Protein AF-A0A3B8VLE1-F1 (afdb_monomer)

Mean predicted aligned error: 6.11 Å

pLDDT: mean 90.73, std 10.55, range [49.78, 98.38]

Foldseek 3Di:
DPQDQPDDDPDCPDPCVVVVVVVSVVCSVVSVVVCLLVQPPVSPNPDPPPRSVPSVVSCCVVVCVVVVVVVVVVVVVCVVVVDDDDDQDDDDPSPPD

Sequence (97 aa):
MCPVRLTPDHVNLGSYQQSVDGAIAKLDADRIVQRIWEADHTVWNHDPTEIIDRLGWLTLPDTMRPQLRNIQRFASEVAADGIQHVVLLGMGGSSLG

Solvent-accessible surface area (backbone atoms only — not comparable to full-atom values): 6307 Å² total; per-residue (Å²): 131,80,85,85,72,8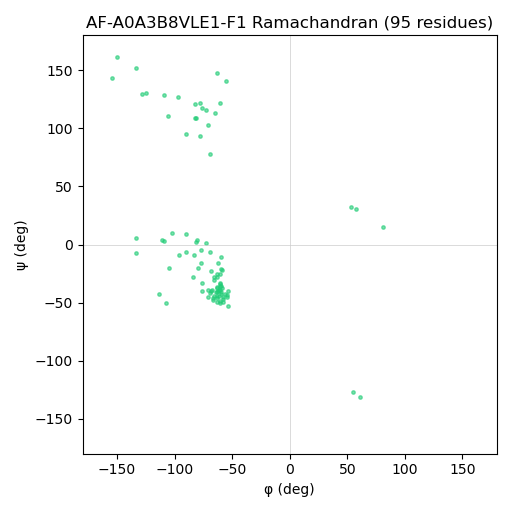7,72,80,72,96,69,88,54,70,93,48,39,68,63,50,54,52,49,52,52,48,40,53,74,69,38,44,71,61,36,55,76,70,58,46,34,66,83,81,34,86,68,50,93,74,40,64,86,63,52,61,73,81,51,37,71,70,67,44,58,77,46,49,63,58,54,52,49,49,54,49,52,48,47,72,74,64,60,87,79,84,85,86,90,59,64,67,79,71,62,73,117

Secondary structure (DSSP, 8-state):
-PPP---------GGGHHHHHHHHHHHHHTTHHHHHHTT-GGGT-S--TTTGGGGGGGTHHHHHGGGHHHHHHHHHHHHHTT---------GGGT--

Radius of gyration: 21.02 Å; Cα contacts (8 Å, |Δi|>4): 35; chains: 1; bounding box: 44×36×56 Å

Structure (mmCIF, N/CA/C/O backbone):
data_AF-A0A3B8VLE1-F1
#
_entry.id   AF-A0A3B8VLE1-F1
#
loop_
_atom_site.group_PDB
_atom_site.id
_atom_site.type_symbol
_atom_site.label_atom_id
_atom_site.label_alt_id
_atom_site.label_comp_id
_atom_site.label_asym_id
_atom_site.label_entity_id
_atom_site.label_seq_id
_atom_site.pdbx_PDB_ins_code
_atom_site.Cartn_x
_atom_site.Cartn_y
_atom_site.Cartn_z
_atom_site.occupancy
_atom_site.B_iso_or_equiv
_atom_site.auth_seq_id
_atom_site.auth_comp_id
_atom_site.auth_asym_id
_atom_site.auth_atom_id
_atom_site.pdbx_PDB_model_num
ATOM 1 N N . MET A 1 1 ? 17.224 -8.460 2.984 1.00 52.78 1 MET A N 1
ATOM 2 C CA . MET A 1 1 ? 16.177 -8.997 2.087 1.00 52.78 1 MET A CA 1
ATOM 3 C C . MET A 1 1 ? 16.825 -9.974 1.118 1.00 52.78 1 MET A C 1
ATOM 5 O O . MET A 1 1 ? 17.960 -9.728 0.724 1.00 52.78 1 MET A O 1
ATOM 9 N N . CYS A 1 2 ? 16.167 -11.090 0.788 1.00 49.78 2 CYS A N 1
ATOM 10 C CA . CYS A 1 2 ? 16.639 -11.966 -0.291 1.00 49.78 2 CYS A CA 1
ATOM 11 C C . CYS A 1 2 ? 16.596 -11.213 -1.631 1.00 49.78 2 CYS A C 1
ATOM 13 O O . CYS A 1 2 ? 15.703 -10.382 -1.808 1.00 49.78 2 CYS A O 1
ATOM 15 N N . PRO A 1 3 ? 17.518 -11.485 -2.571 1.00 60.69 3 PRO A N 1
ATOM 16 C CA . PRO A 1 3 ? 17.428 -10.930 -3.913 1.00 60.69 3 PRO A CA 1
ATOM 17 C C . PRO A 1 3 ? 16.130 -11.408 -4.567 1.00 60.69 3 PRO A C 1
ATOM 19 O O . PRO A 1 3 ? 15.898 -12.612 -4.685 1.00 60.69 3 PRO A O 1
ATOM 22 N N . VAL A 1 4 ? 15.283 -10.465 -4.977 1.00 66.88 4 VAL A N 1
ATOM 23 C CA . VAL A 1 4 ? 14.118 -10.777 -5.804 1.00 66.88 4 VAL A CA 1
ATOM 24 C C . VAL A 1 4 ? 14.628 -11.024 -7.218 1.00 66.88 4 VAL A C 1
ATOM 26 O O . VAL A 1 4 ? 15.226 -10.133 -7.815 1.00 66.88 4 VAL A O 1
ATOM 29 N N . ARG A 1 5 ? 14.431 -12.238 -7.734 1.00 65.31 5 ARG A N 1
ATOM 30 C CA . ARG A 1 5 ? 14.558 -12.531 -9.166 1.00 65.31 5 ARG A CA 1
ATOM 31 C C . ARG A 1 5 ? 13.170 -12.780 -9.720 1.00 65.31 5 ARG A C 1
ATOM 33 O O . ARG A 1 5 ? 12.455 -13.617 -9.167 1.00 65.31 5 ARG A O 1
ATOM 40 N N . LEU A 1 6 ? 12.808 -12.099 -10.799 1.00 67.00 6 LEU A N 1
ATOM 41 C CA . LEU A 1 6 ? 11.597 -12.421 -11.532 1.00 67.00 6 LEU A CA 1
ATOM 42 C C . LEU A 1 6 ? 11.882 -13.657 -12.391 1.00 67.00 6 LEU A C 1
ATOM 44 O O . LEU A 1 6 ? 12.395 -13.576 -13.502 1.00 67.00 6 LEU A O 1
ATOM 48 N N . THR A 1 7 ? 11.583 -14.840 -11.859 1.00 63.19 7 THR A N 1
ATOM 49 C CA . THR A 1 7 ? 11.554 -16.053 -12.676 1.00 63.19 7 THR A CA 1
ATOM 50 C C . THR A 1 7 ? 10.246 -16.064 -13.457 1.00 63.19 7 THR A C 1
ATOM 52 O O . THR A 1 7 ? 9.190 -16.028 -12.822 1.00 63.19 7 THR A O 1
ATOM 55 N N . PRO A 1 8 ? 10.266 -16.113 -14.799 1.00 62.25 8 PRO A N 1
ATOM 56 C CA . PRO A 1 8 ? 9.042 -16.343 -15.540 1.00 62.25 8 PRO A CA 1
ATOM 57 C C . PRO A 1 8 ? 8.549 -17.748 -15.188 1.00 62.25 8 PRO A C 1
ATOM 59 O O . PRO A 1 8 ? 9.200 -18.743 -15.511 1.00 62.25 8 PRO A O 1
ATOM 62 N N . ASP A 1 9 ? 7.408 -17.841 -14.507 1.00 65.19 9 ASP A N 1
ATOM 63 C CA . ASP A 1 9 ? 6.631 -19.074 -14.553 1.00 65.19 9 ASP A CA 1
ATOM 64 C C . ASP A 1 9 ? 6.351 -19.381 -16.031 1.00 65.19 9 ASP A C 1
ATOM 66 O O . ASP A 1 9 ? 6.122 -18.467 -16.828 1.00 65.19 9 ASP A O 1
ATOM 70 N N . HIS A 1 10 ? 6.407 -20.657 -16.423 1.00 67.25 10 HIS A N 1
ATOM 71 C CA . HIS A 1 10 ? 6.193 -21.073 -17.812 1.00 67.25 10 HIS A CA 1
ATOM 72 C C . HIS A 1 10 ? 4.725 -20.874 -18.224 1.00 67.25 10 HIS A C 1
ATOM 74 O O . HIS A 1 10 ? 3.931 -21.813 -18.277 1.00 67.25 10 HIS A O 1
ATOM 80 N N . VAL A 1 11 ? 4.363 -19.631 -18.523 1.00 83.00 11 VAL A N 1
ATOM 81 C CA . VAL A 1 11 ? 3.082 -19.230 -19.096 1.00 83.00 11 VAL A CA 1
ATOM 82 C C . VAL A 1 11 ? 3.272 -19.101 -20.602 1.00 83.00 11 VAL A C 1
ATOM 84 O O . VAL A 1 11 ? 4.177 -18.408 -21.052 1.00 83.00 11 VAL A O 1
ATOM 87 N N . ASN A 1 12 ? 2.431 -19.768 -21.394 1.00 89.62 12 ASN A N 1
ATOM 88 C CA . ASN A 1 12 ? 2.455 -19.629 -22.849 1.00 89.62 12 ASN A CA 1
ATOM 89 C C . ASN A 1 12 ? 1.663 -18.382 -23.260 1.00 89.62 12 ASN A C 1
ATOM 91 O O . ASN A 1 12 ? 0.435 -18.370 -23.178 1.00 89.62 12 ASN A O 1
ATOM 95 N N . LEU A 1 13 ? 2.373 -17.348 -23.712 1.00 91.88 13 LEU A N 1
ATOM 96 C CA . LEU A 1 13 ? 1.787 -16.070 -24.127 1.00 91.88 13 LEU A CA 1
ATOM 97 C C . LEU A 1 13 ? 1.684 -15.920 -25.655 1.00 91.88 13 LEU A C 1
ATOM 99 O O . LEU A 1 13 ? 1.387 -14.835 -26.162 1.00 91.88 13 LEU A O 1
ATOM 103 N N . GLY A 1 14 ? 1.933 -16.998 -26.406 1.00 94.19 14 GLY A N 1
ATOM 104 C CA . GLY A 1 14 ? 1.896 -17.003 -27.866 1.00 94.19 14 GLY A CA 1
ATOM 105 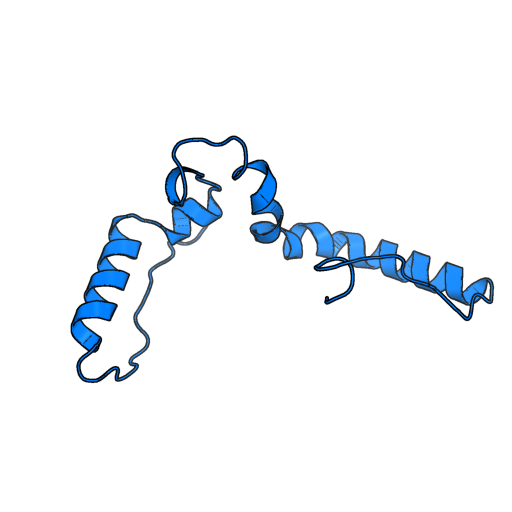C C . GLY A 1 14 ? 2.809 -15.932 -28.468 1.00 94.19 14 GLY A C 1
ATOM 106 O O . GLY A 1 14 ? 3.988 -15.833 -28.132 1.00 94.19 14 GLY A O 1
ATOM 107 N N . SER A 1 15 ? 2.254 -15.092 -29.342 1.00 96.44 15 SER A N 1
ATOM 108 C CA . SER A 1 15 ? 2.994 -14.017 -30.017 1.00 96.44 15 SER A CA 1
ATOM 109 C C . SER A 1 15 ? 3.570 -12.952 -29.077 1.00 96.44 15 SER A C 1
ATOM 111 O O . SER A 1 15 ? 4.435 -12.192 -29.499 1.00 96.44 15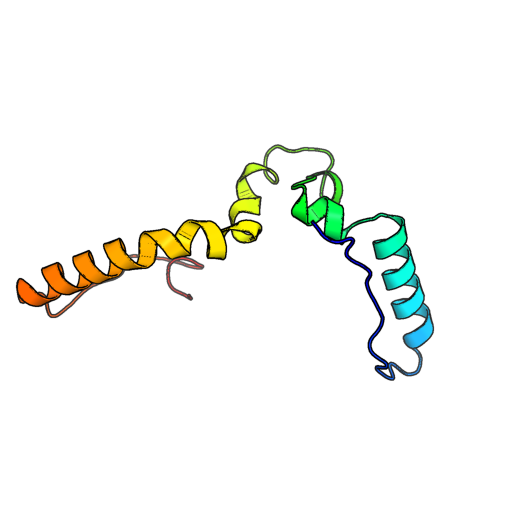 SER A O 1
ATOM 113 N N . TYR A 1 16 ? 3.113 -12.876 -27.824 1.00 95.62 16 TYR A N 1
ATOM 114 C CA . TYR A 1 16 ? 3.588 -11.885 -26.854 1.00 95.62 16 TYR A CA 1
ATOM 115 C C . TYR A 1 16 ? 4.778 -12.362 -26.019 1.00 95.62 16 TYR A C 1
ATOM 117 O O . TYR A 1 16 ? 5.346 -11.557 -25.281 1.00 95.62 16 TYR A O 1
ATOM 125 N N . GLN A 1 17 ? 5.178 -13.634 -26.143 1.00 93.88 17 GLN A N 1
ATOM 126 C CA . GLN A 1 17 ? 6.204 -14.239 -25.291 1.00 93.88 17 GLN A CA 1
ATOM 127 C C . GLN A 1 17 ? 7.498 -13.420 -25.274 1.00 93.88 17 GLN A C 1
ATOM 129 O O . GLN A 1 17 ? 7.951 -12.990 -24.219 1.00 93.88 17 GLN A O 1
ATOM 134 N N . GLN A 1 18 ? 8.039 -13.114 -26.454 1.00 93.56 18 GLN A N 1
ATOM 135 C CA . GLN A 1 18 ? 9.301 -12.386 -26.578 1.00 93.56 18 GLN A CA 1
ATOM 136 C C . GLN A 1 18 ? 9.233 -10.979 -25.965 1.00 93.56 18 GLN A C 1
ATOM 138 O O . GLN A 1 18 ? 10.195 -10.522 -25.348 1.00 93.56 18 GLN A O 1
ATOM 143 N N . SER A 1 19 ? 8.106 -10.283 -26.133 1.00 95.56 19 SER A N 1
ATOM 144 C CA . SER A 1 19 ? 7.921 -8.939 -25.582 1.00 95.56 19 SER A CA 1
ATOM 145 C C . SER A 1 19 ? 7.836 -8.959 -24.057 1.00 95.56 19 SER A C 1
ATOM 147 O O . SER A 1 19 ? 8.419 -8.093 -23.408 1.00 95.56 19 SER A O 1
ATOM 149 N N . VAL A 1 20 ? 7.147 -9.949 -23.485 1.00 94.19 20 VAL A N 1
ATOM 150 C CA . VAL A 1 20 ? 7.022 -10.096 -22.030 1.00 94.19 20 VAL A CA 1
ATOM 151 C C . VAL A 1 20 ? 8.342 -10.535 -21.405 1.00 94.19 20 VAL A C 1
ATOM 153 O O . VAL A 1 20 ? 8.776 -9.907 -20.443 1.00 94.19 20 VAL A O 1
ATOM 156 N N . ASP A 1 21 ? 9.032 -11.516 -21.988 1.00 92.12 21 ASP A N 1
ATOM 157 C CA . ASP A 1 21 ? 10.345 -11.961 -21.505 1.00 92.12 21 ASP A CA 1
ATOM 158 C C . ASP A 1 21 ? 11.360 -10.808 -21.522 1.00 92.12 21 ASP A C 1
ATOM 160 O O . ASP A 1 21 ? 12.096 -10.599 -20.558 1.00 92.12 21 ASP A O 1
ATOM 164 N N . GLY A 1 22 ? 11.358 -10.002 -22.591 1.00 94.31 22 GLY A N 1
ATOM 165 C CA . GLY A 1 22 ? 12.197 -8.808 -22.689 1.00 94.31 22 GLY A CA 1
ATOM 166 C C . GLY A 1 22 ? 11.861 -7.750 -21.632 1.00 94.31 22 GLY A C 1
ATOM 167 O O . GLY A 1 22 ? 12.769 -7.160 -21.043 1.00 94.31 22 GLY A O 1
ATOM 168 N N . ALA A 1 23 ? 10.574 -7.526 -21.353 1.00 94.56 23 ALA A N 1
ATOM 169 C CA . ALA A 1 23 ? 10.141 -6.605 -20.305 1.00 94.56 23 ALA A CA 1
ATOM 170 C C . ALA A 1 23 ? 10.553 -7.095 -18.906 1.00 94.56 23 ALA A C 1
ATOM 172 O O . ALA A 1 23 ? 11.093 -6.309 -18.130 1.00 94.56 23 ALA A O 1
ATOM 173 N N . ILE A 1 24 ? 10.372 -8.384 -18.602 1.00 92.81 24 ILE A N 1
ATOM 174 C CA . ILE A 1 24 ? 10.793 -8.991 -17.329 1.00 92.81 24 ILE A CA 1
ATOM 175 C C . ILE A 1 24 ? 12.309 -8.868 -17.157 1.00 92.81 24 ILE A C 1
ATOM 177 O O . ILE A 1 24 ? 12.767 -8.374 -16.127 1.00 92.81 24 ILE A O 1
ATOM 181 N N . ALA A 1 25 ? 13.088 -9.226 -18.183 1.00 92.81 25 ALA A N 1
ATOM 182 C CA . ALA A 1 25 ? 14.544 -9.110 -18.149 1.00 92.81 25 ALA A CA 1
ATOM 183 C C . ALA A 1 25 ? 15.005 -7.664 -17.897 1.00 92.81 25 ALA A C 1
ATOM 185 O O . ALA A 1 25 ? 15.964 -7.439 -17.157 1.00 92.81 25 ALA A O 1
ATOM 186 N N . LYS A 1 26 ? 14.306 -6.675 -18.470 1.00 95.56 26 LYS A N 1
ATOM 187 C CA . LYS A 1 26 ? 14.575 -5.256 -18.214 1.00 95.56 26 LYS A CA 1
ATOM 188 C C . LYS A 1 26 ? 14.258 -4.856 -16.770 1.00 95.56 26 LYS A C 1
ATOM 190 O O . LYS A 1 26 ? 15.077 -4.190 -16.146 1.00 95.56 26 LYS A O 1
ATOM 195 N N . LEU A 1 27 ? 13.105 -5.261 -16.233 1.00 95.12 27 LEU A N 1
ATOM 196 C CA . LEU A 1 27 ? 12.720 -4.965 -14.846 1.00 95.12 27 LEU A CA 1
ATOM 197 C C . LEU A 1 27 ? 13.720 -5.552 -13.837 1.00 95.12 27 LEU A C 1
ATOM 199 O O . LEU A 1 27 ? 14.053 -4.888 -12.853 1.00 95.12 27 LEU A O 1
ATOM 203 N N . ASP A 1 28 ? 14.220 -6.760 -14.108 1.00 93.94 28 ASP A N 1
ATOM 204 C CA . ASP A 1 28 ? 15.264 -7.412 -13.314 1.00 93.94 28 ASP A CA 1
ATOM 205 C C . ASP A 1 28 ? 16.605 -6.674 -13.415 1.00 93.94 28 ASP A C 1
ATOM 207 O O . ASP A 1 28 ? 17.224 -6.378 -12.389 1.00 93.94 28 ASP A O 1
ATOM 211 N N . ALA A 1 29 ? 17.045 -6.328 -14.631 1.00 94.69 29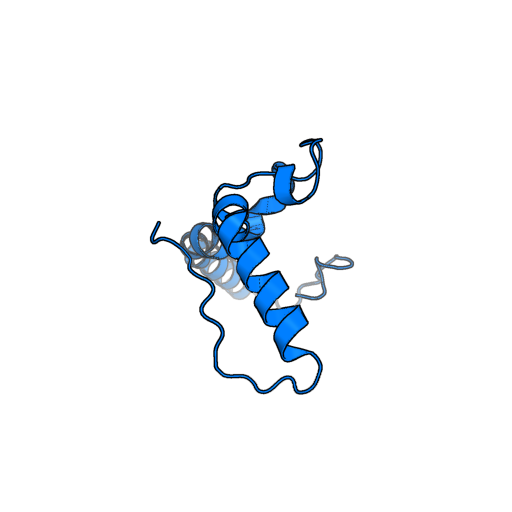 ALA A N 1
ATOM 212 C CA . ALA A 1 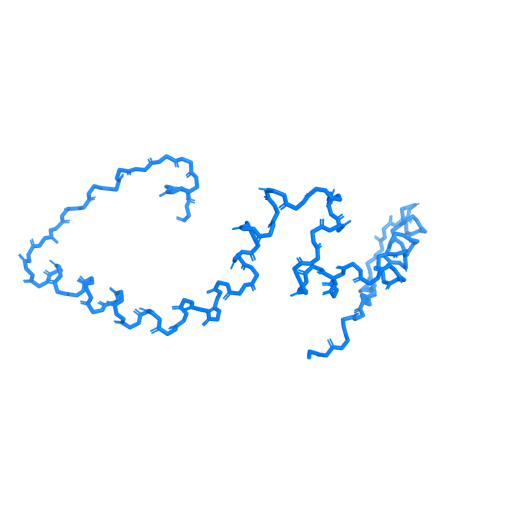29 ? 18.289 -5.586 -14.852 1.00 94.69 29 ALA A CA 1
ATOM 213 C C . ALA A 1 29 ? 18.276 -4.213 -14.157 1.00 94.69 29 ALA A C 1
ATOM 215 O O . ALA A 1 29 ? 19.260 -3.827 -13.524 1.00 94.69 29 ALA A O 1
ATOM 216 N N . ASP A 1 30 ? 17.137 -3.520 -14.204 1.00 96.19 30 ASP A N 1
ATOM 217 C CA . ASP A 1 30 ? 16.928 -2.209 -13.581 1.00 96.19 30 ASP A CA 1
ATOM 218 C C . ASP A 1 30 ? 16.600 -2.311 -12.070 1.00 96.19 30 ASP A C 1
ATOM 220 O O . ASP A 1 30 ? 16.372 -1.290 -11.411 1.00 96.19 30 ASP A O 1
ATOM 224 N N . ARG A 1 31 ? 16.588 -3.533 -11.504 1.00 96.25 31 ARG A N 1
ATOM 225 C CA . ARG A 1 31 ? 16.315 -3.851 -10.086 1.00 96.25 31 ARG A CA 1
ATOM 226 C C . ARG A 1 31 ? 14.998 -3.272 -9.566 1.00 96.25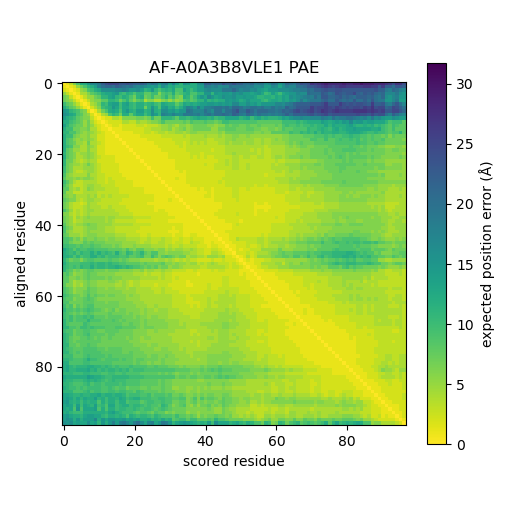 31 ARG A C 1
ATOM 228 O O . ARG A 1 31 ? 14.894 -2.932 -8.386 1.00 96.25 31 ARG A O 1
ATOM 235 N N . ILE A 1 32 ? 13.984 -3.163 -10.422 1.00 96.12 32 ILE A N 1
ATOM 236 C CA . ILE A 1 32 ? 12.761 -2.406 -10.123 1.00 96.12 32 ILE A CA 1
ATOM 237 C C . ILE A 1 32 ? 12.064 -2.916 -8.862 1.00 96.12 32 ILE A C 1
ATOM 239 O O . ILE A 1 32 ? 11.746 -2.119 -7.987 1.00 96.12 32 ILE A O 1
ATOM 243 N N . VAL A 1 33 ? 11.888 -4.232 -8.704 1.00 94.50 33 VAL A N 1
ATOM 244 C CA . VAL A 1 33 ? 11.195 -4.775 -7.521 1.00 94.50 33 VAL A CA 1
ATOM 245 C C . VAL A 1 33 ? 11.949 -4.463 -6.232 1.00 94.50 33 VAL A C 1
ATOM 247 O O . VAL A 1 33 ? 11.343 -4.043 -5.250 1.00 94.50 33 VAL A O 1
ATOM 250 N N . GLN A 1 34 ? 13.272 -4.627 -6.228 1.00 94.62 34 GLN A N 1
ATOM 251 C CA . GLN A 1 34 ? 14.084 -4.296 -5.060 1.00 94.62 34 GLN A CA 1
ATOM 252 C C . GLN A 1 34 ? 13.984 -2.804 -4.719 1.00 94.62 34 GLN A C 1
ATOM 254 O O . GLN A 1 34 ? 13.790 -2.458 -3.559 1.00 94.62 34 GLN A O 1
ATOM 259 N N . ARG A 1 35 ? 14.071 -1.936 -5.729 1.00 95.56 35 ARG A N 1
ATOM 260 C CA . ARG A 1 35 ? 13.991 -0.480 -5.569 1.00 95.56 35 ARG A CA 1
ATOM 261 C C . ARG A 1 35 ? 12.632 -0.031 -5.025 1.00 95.56 35 ARG A C 1
ATOM 263 O O . ARG A 1 35 ? 12.588 0.833 -4.158 1.00 95.56 35 ARG A O 1
ATOM 270 N N . ILE A 1 36 ? 11.541 -0.677 -5.448 1.00 94.94 36 ILE A N 1
ATOM 271 C CA . ILE A 1 36 ? 10.204 -0.475 -4.863 1.00 94.94 36 ILE A CA 1
ATOM 272 C C . ILE A 1 36 ? 10.225 -0.774 -3.357 1.00 94.94 36 ILE A C 1
ATOM 274 O O . ILE A 1 36 ? 9.774 0.053 -2.570 1.00 94.94 36 ILE A O 1
ATOM 278 N N . TRP A 1 37 ? 10.782 -1.918 -2.942 1.00 93.50 37 TRP A N 1
ATOM 279 C CA . TRP A 1 37 ? 10.892 -2.289 -1.521 1.00 93.50 37 TRP A CA 1
ATOM 280 C C . TRP A 1 37 ? 11.819 -1.373 -0.712 1.00 93.50 37 TRP A C 1
ATOM 282 O O . TRP A 1 37 ? 11.611 -1.198 0.486 1.00 93.50 37 TRP A O 1
ATOM 292 N N . GLU A 1 38 ? 12.818 -0.774 -1.358 1.00 93.06 38 GLU A N 1
ATOM 293 C CA . GLU A 1 38 ? 13.713 0.241 -0.784 1.00 93.06 38 GLU A CA 1
ATOM 294 C C . GLU A 1 38 ? 13.087 1.652 -0.773 1.00 93.06 38 GLU A C 1
ATOM 296 O O . GLU A 1 38 ? 13.742 2.606 -0.358 1.00 93.06 38 GLU A O 1
ATOM 301 N N . ALA A 1 39 ? 11.820 1.781 -1.189 1.00 92.56 39 ALA A N 1
ATOM 302 C CA . ALA A 1 39 ? 11.081 3.037 -1.306 1.00 92.56 39 ALA A CA 1
ATOM 303 C C . ALA A 1 39 ? 11.742 4.077 -2.236 1.00 92.56 39 ALA A C 1
ATOM 305 O O . ALA A 1 39 ? 11.590 5.286 -2.048 1.00 92.56 39 ALA A O 1
ATOM 306 N N . ASP A 1 40 ? 12.458 3.617 -3.266 1.00 94.88 40 ASP A N 1
ATOM 307 C CA . ASP A 1 40 ? 13.063 4.485 -4.274 1.00 94.88 40 ASP A CA 1
ATOM 308 C C . ASP A 1 40 ? 11.983 5.108 -5.174 1.00 94.88 40 ASP A C 1
ATOM 310 O O . ASP A 1 40 ? 11.452 4.476 -6.093 1.00 94.88 40 ASP A O 1
ATOM 314 N N . HIS A 1 41 ? 11.678 6.383 -4.927 1.00 95.19 41 HIS A N 1
ATOM 315 C CA . HIS A 1 41 ? 10.669 7.130 -5.677 1.00 95.19 41 HIS A CA 1
ATOM 316 C C . HIS A 1 41 ? 10.981 7.248 -7.176 1.00 95.19 41 HIS A C 1
ATOM 318 O O . HIS A 1 41 ? 10.058 7.347 -7.988 1.00 95.19 41 HIS A O 1
ATOM 324 N N . THR A 1 42 ? 12.260 7.172 -7.564 1.00 95.44 42 THR A N 1
ATOM 325 C CA . THR A 1 42 ? 12.697 7.341 -8.958 1.00 95.44 42 THR A CA 1
ATOM 326 C C . THR A 1 42 ? 12.269 6.193 -9.872 1.00 95.44 42 THR A C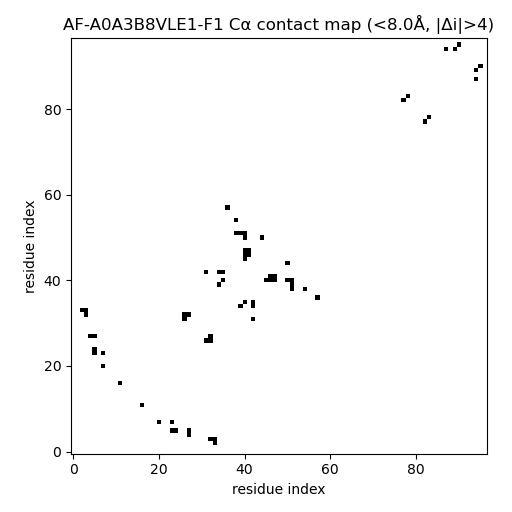 1
ATOM 328 O O . THR A 1 42 ? 12.426 6.289 -11.087 1.00 95.44 42 THR A O 1
ATOM 331 N N . VAL A 1 43 ? 11.681 5.126 -9.318 1.00 95.56 43 VAL A N 1
ATOM 332 C CA . VAL A 1 43 ? 10.947 4.116 -10.095 1.00 95.56 43 VAL A CA 1
ATOM 333 C C . VAL A 1 43 ? 9.749 4.733 -10.831 1.00 95.56 43 VAL A C 1
ATOM 335 O O . VAL A 1 43 ? 9.439 4.302 -11.940 1.00 95.56 43 VAL A O 1
ATOM 338 N N . TRP A 1 44 ? 9.102 5.751 -10.253 1.00 94.38 44 TRP A N 1
ATOM 339 C CA . TRP A 1 44 ? 7.933 6.415 -10.846 1.00 94.38 44 TRP A CA 1
ATOM 340 C C . TRP A 1 44 ? 8.205 7.861 -11.254 1.00 94.38 44 TRP A C 1
ATOM 342 O O . TRP A 1 44 ? 7.754 8.286 -12.315 1.00 94.38 44 TRP A O 1
ATOM 352 N N . ASN A 1 45 ? 8.912 8.631 -10.423 1.00 93.12 45 ASN A N 1
ATOM 353 C CA . ASN A 1 45 ? 9.212 10.033 -10.701 1.00 93.12 45 ASN A CA 1
ATOM 354 C C . ASN A 1 45 ? 10.493 10.477 -9.981 1.00 93.12 45 ASN A C 1
ATOM 356 O O . ASN A 1 45 ? 10.757 10.090 -8.844 1.00 93.12 45 ASN A O 1
ATOM 360 N N . HIS A 1 46 ? 11.283 11.329 -10.632 1.00 93.19 46 HIS A N 1
ATOM 361 C CA . HIS A 1 46 ? 12.445 11.967 -10.016 1.00 93.19 46 HIS A CA 1
ATOM 362 C C . HIS A 1 46 ? 12.070 12.973 -8.922 1.00 93.19 46 HIS A C 1
ATOM 364 O O . HIS A 1 46 ? 12.899 13.246 -8.060 1.00 93.19 46 HIS A O 1
ATOM 370 N N . ASP A 1 47 ? 10.849 13.506 -8.938 1.00 93.19 47 ASP A N 1
ATOM 371 C CA . ASP A 1 47 ? 10.328 14.324 -7.845 1.00 93.19 47 ASP A CA 1
ATOM 372 C C . ASP A 1 47 ? 9.780 13.428 -6.711 1.00 93.19 47 ASP A C 1
ATOM 374 O O . ASP A 1 47 ? 8.880 12.618 -6.960 1.00 93.19 47 ASP A O 1
ATOM 378 N N . PRO A 1 48 ? 10.302 13.535 -5.475 1.00 90.88 48 PRO A N 1
ATOM 379 C CA . PRO A 1 48 ? 9.851 12.723 -4.349 1.00 90.88 48 PRO A CA 1
ATOM 380 C C . PRO A 1 48 ? 8.520 13.165 -3.718 1.00 90.88 48 PRO A C 1
ATOM 382 O O . PRO A 1 48 ? 7.958 12.376 -2.954 1.00 90.88 48 PRO A O 1
ATOM 385 N N . THR A 1 49 ? 8.032 14.387 -3.985 1.00 87.56 49 THR A N 1
ATOM 386 C CA . THR A 1 49 ? 7.032 15.111 -3.166 1.00 87.56 49 THR A CA 1
ATOM 387 C C . THR A 1 49 ? 5.666 14.422 -2.993 1.00 87.56 49 THR A C 1
ATOM 389 O O . THR A 1 49 ? 4.908 14.817 -2.114 1.00 87.56 49 THR A O 1
ATOM 392 N N . GLU A 1 50 ? 5.360 13.351 -3.729 1.00 87.81 50 GLU A N 1
ATOM 393 C CA . GLU A 1 50 ? 4.115 12.576 -3.556 1.00 87.81 50 GLU A CA 1
ATOM 394 C C . GLU A 1 50 ? 4.291 11.051 -3.506 1.00 87.81 50 GLU A C 1
ATOM 396 O O . GLU A 1 50 ? 3.307 10.307 -3.543 1.00 87.81 50 GLU A O 1
ATOM 401 N N . ILE A 1 51 ? 5.528 10.557 -3.512 1.00 88.56 51 ILE A N 1
ATOM 402 C CA . ILE A 1 51 ? 5.781 9.114 -3.596 1.00 88.56 51 ILE A CA 1
ATOM 403 C C . ILE A 1 51 ? 6.263 8.584 -2.256 1.00 88.56 51 ILE A C 1
ATOM 405 O O . ILE A 1 51 ? 5.714 7.605 -1.756 1.00 88.56 51 ILE A O 1
ATOM 409 N N . ILE A 1 52 ? 7.265 9.230 -1.654 1.00 85.88 52 ILE A N 1
ATOM 410 C CA . ILE A 1 52 ? 7.921 8.712 -0.444 1.00 85.88 52 ILE A CA 1
ATOM 411 C C . ILE A 1 52 ? 6.922 8.560 0.717 1.00 85.88 52 ILE A C 1
ATOM 413 O O . ILE A 1 52 ? 7.013 7.611 1.493 1.00 85.88 52 ILE A O 1
ATOM 417 N N . ASP A 1 53 ? 5.930 9.443 0.811 1.00 86.19 53 ASP A N 1
ATOM 418 C CA . ASP A 1 53 ? 4.888 9.431 1.841 1.00 86.19 53 ASP A CA 1
ATOM 419 C C . ASP A 1 53 ? 3.711 8.480 1.537 1.00 86.19 53 ASP A C 1
ATOM 421 O O . ASP A 1 53 ? 2.885 8.226 2.414 1.00 86.19 53 ASP A O 1
ATOM 425 N N . ARG A 1 54 ? 3.636 7.898 0.330 1.00 92.44 54 ARG A N 1
ATOM 426 C CA . ARG A 1 54 ? 2.520 7.037 -0.118 1.00 92.44 54 ARG A CA 1
ATOM 427 C C . ARG A 1 54 ? 2.868 5.553 -0.239 1.00 92.44 54 ARG A C 1
ATOM 429 O O . ARG A 1 54 ? 2.012 4.752 -0.607 1.00 92.44 54 ARG A O 1
ATOM 436 N N . LEU A 1 55 ? 4.087 5.148 0.119 1.00 94.44 55 LEU A N 1
ATOM 437 C CA . LEU A 1 55 ? 4.544 3.750 0.036 1.00 94.44 55 LEU A CA 1
ATOM 438 C C . LEU A 1 55 ? 4.297 2.918 1.307 1.00 94.44 55 LEU A C 1
ATOM 440 O O . LEU A 1 55 ? 4.732 1.771 1.395 1.00 94.44 55 LEU A O 1
ATOM 444 N N . GLY A 1 56 ? 3.545 3.448 2.279 1.00 93.00 56 GLY A N 1
ATOM 445 C CA . GLY A 1 56 ? 3.241 2.747 3.535 1.00 93.00 56 GLY A CA 1
ATOM 446 C C . GLY A 1 56 ? 2.518 1.403 3.362 1.00 93.00 56 GLY A C 1
ATOM 447 O O . GLY A 1 56 ? 2.614 0.536 4.227 1.00 93.00 56 GLY A O 1
ATOM 448 N N . TRP A 1 57 ? 1.847 1.181 2.227 1.00 93.56 57 TRP A N 1
ATOM 449 C CA . TRP A 1 57 ? 1.187 -0.091 1.915 1.00 93.56 57 TRP A CA 1
ATOM 450 C C . TRP A 1 57 ? 2.166 -1.273 1.795 1.00 93.56 57 TRP A C 1
ATOM 452 O O . TRP A 1 57 ? 1.764 -2.404 2.058 1.00 93.56 57 TRP A O 1
ATOM 462 N N . LEU A 1 58 ? 3.443 -1.025 1.471 1.00 94.62 58 LEU A N 1
ATOM 463 C CA . LEU A 1 58 ? 4.470 -2.069 1.352 1.00 94.62 58 LEU A CA 1
ATOM 464 C C . LEU A 1 58 ? 4.726 -2.787 2.683 1.00 94.62 58 LEU A C 1
ATOM 466 O O . LEU A 1 58 ? 4.949 -3.993 2.709 1.00 94.62 58 LEU A O 1
ATOM 470 N N . THR A 1 59 ? 4.673 -2.055 3.796 1.00 93.69 59 THR A N 1
ATOM 471 C CA . THR A 1 59 ? 4.971 -2.570 5.144 1.00 93.69 59 THR A CA 1
ATOM 472 C C . THR A 1 59 ? 3.730 -2.639 6.035 1.00 93.69 59 THR A C 1
ATOM 474 O O . THR A 1 59 ? 3.816 -3.008 7.210 1.00 93.69 59 THR A O 1
ATOM 477 N N . LEU A 1 60 ? 2.552 -2.312 5.492 1.00 94.88 60 LEU A N 1
ATOM 478 C CA . LEU A 1 60 ? 1.289 -2.284 6.227 1.00 94.88 60 LEU A CA 1
ATOM 479 C C . LEU A 1 60 ? 0.976 -3.613 6.939 1.00 94.88 60 LEU A C 1
ATOM 481 O O . LEU A 1 60 ? 0.626 -3.563 8.119 1.00 94.88 60 LEU A O 1
ATOM 485 N N . PRO A 1 61 ? 1.132 -4.802 6.317 1.00 93.12 61 PRO A N 1
ATOM 486 C CA . PRO A 1 61 ? 0.847 -6.061 7.008 1.00 93.12 61 PRO A CA 1
ATOM 487 C C . PRO A 1 61 ? 1.723 -6.286 8.246 1.00 93.12 61 PRO A C 1
ATOM 489 O O . PRO A 1 61 ? 1.241 -6.817 9.249 1.00 93.12 61 PRO A O 1
ATOM 492 N N . ASP A 1 62 ? 2.986 -5.859 8.201 1.00 94.75 62 ASP A N 1
ATOM 493 C CA . ASP A 1 62 ? 3.933 -6.014 9.307 1.00 94.75 62 ASP A CA 1
ATOM 494 C C . ASP A 1 62 ? 3.666 -5.001 10.423 1.00 94.75 62 ASP A C 1
ATOM 496 O O . ASP A 1 62 ? 3.697 -5.351 11.604 1.00 94.75 62 ASP A O 1
ATOM 500 N N . THR A 1 63 ? 3.343 -3.756 10.063 1.00 94.56 63 THR A N 1
ATOM 501 C CA . THR A 1 63 ? 3.073 -2.678 11.029 1.00 94.56 63 THR A CA 1
ATOM 502 C C . THR A 1 63 ? 1.695 -2.798 11.688 1.00 94.56 63 THR A C 1
ATOM 504 O O . THR A 1 63 ? 1.554 -2.480 12.871 1.00 94.56 63 THR A O 1
ATOM 507 N N . MET A 1 64 ? 0.687 -3.314 10.975 1.00 96.19 64 MET A N 1
ATOM 508 C CA . MET A 1 64 ? -0.676 -3.477 11.496 1.00 96.19 64 MET A CA 1
ATOM 509 C C . MET A 1 64 ? -0.875 -4.753 12.305 1.00 96.19 64 MET A C 1
ATOM 511 O O . MET A 1 64 ? -1.702 -4.768 13.218 1.00 96.19 64 MET A O 1
ATOM 515 N N . ARG A 1 65 ? -0.121 -5.825 12.031 1.00 96.31 65 ARG A N 1
ATOM 516 C CA . ARG A 1 65 ? -0.277 -7.103 12.745 1.00 96.31 65 ARG A CA 1
ATOM 517 C C . ARG A 1 65 ? -0.176 -6.962 14.275 1.00 96.31 65 ARG A C 1
ATOM 519 O O . ARG A 1 65 ? -1.034 -7.522 14.960 1.00 96.31 65 ARG A O 1
ATOM 526 N N . PRO A 1 66 ? 0.773 -6.194 14.848 1.00 96.38 66 PRO A N 1
ATOM 527 C CA . PRO A 1 66 ? 0.805 -5.925 16.287 1.00 96.38 66 PRO A CA 1
ATOM 528 C C . PRO A 1 66 ? -0.417 -5.155 16.816 1.00 96.38 66 PRO A C 1
ATOM 530 O O . PRO A 1 66 ? -0.778 -5.327 17.980 1.00 96.38 66 PRO A O 1
ATOM 533 N N . GLN A 1 67 ? -1.063 -4.332 15.980 1.00 96.69 67 GLN A N 1
ATOM 534 C CA . GLN A 1 67 ? -2.212 -3.498 16.357 1.00 96.69 67 GLN A CA 1
ATOM 535 C C . GLN A 1 67 ? -3.532 -4.271 16.405 1.00 96.69 67 GLN A C 1
ATOM 537 O O . GLN A 1 67 ? -4.462 -3.842 17.088 1.00 96.69 67 GLN A O 1
ATOM 542 N N . LEU A 1 68 ? -3.614 -5.433 15.745 1.00 96.81 68 LEU A N 1
ATOM 543 C CA . LEU A 1 68 ? -4.846 -6.225 15.658 1.00 96.81 68 LEU A CA 1
ATOM 544 C C . LEU A 1 68 ? -5.453 -6.529 17.032 1.00 96.81 68 LEU A C 1
ATOM 546 O O . LEU A 1 68 ? -6.661 -6.398 17.204 1.00 96.81 68 LEU A O 1
ATOM 550 N N . ARG A 1 69 ? -4.621 -6.845 18.035 1.00 97.12 69 ARG A N 1
ATOM 551 C CA . ARG A 1 69 ? -5.105 -7.106 19.401 1.00 97.12 69 ARG A CA 1
ATOM 552 C C . ARG A 1 69 ? -5.791 -5.894 20.028 1.00 97.12 69 ARG A C 1
ATOM 554 O O . ARG A 1 69 ? -6.804 -6.052 20.700 1.00 97.12 69 ARG A O 1
ATOM 561 N N . ASN A 1 70 ? -5.256 -4.693 19.811 1.00 97.94 70 ASN A N 1
ATOM 562 C CA . ASN A 1 70 ? -5.844 -3.466 20.348 1.00 97.94 70 ASN A CA 1
ATOM 563 C C . ASN A 1 70 ? -7.178 -3.150 19.664 1.00 97.94 70 ASN A C 1
ATOM 565 O O . ASN A 1 70 ? -8.136 -2.800 20.345 1.00 97.94 70 ASN A O 1
ATOM 569 N N . ILE A 1 71 ? -7.251 -3.331 18.341 1.00 97.56 71 ILE A N 1
ATOM 570 C CA . ILE A 1 71 ? -8.474 -3.117 17.554 1.00 97.56 71 ILE A CA 1
ATOM 571 C C . ILE A 1 71 ? -9.569 -4.101 17.989 1.00 97.56 71 ILE A C 1
ATOM 573 O O . ILE A 1 71 ? -10.703 -3.700 18.233 1.00 97.56 71 ILE A O 1
ATOM 577 N N . GLN A 1 72 ? -9.225 -5.383 18.147 1.00 98.06 72 GLN A N 1
ATOM 578 C CA . GLN A 1 72 ? -10.157 -6.423 18.596 1.00 98.06 72 GLN A CA 1
ATOM 579 C C . GLN A 1 72 ? -10.661 -6.181 20.021 1.00 98.06 72 GLN A C 1
ATOM 581 O O . GLN A 1 72 ? -11.849 -6.364 20.289 1.00 98.06 72 GLN A O 1
ATOM 586 N N . ARG A 1 73 ? -9.778 -5.743 20.929 1.00 98.38 73 ARG A N 1
ATOM 587 C CA . ARG A 1 73 ? -10.178 -5.348 22.283 1.00 98.38 73 ARG A CA 1
ATOM 588 C C . ARG A 1 73 ? -11.168 -4.187 22.238 1.00 98.38 73 ARG A C 1
ATOM 590 O O . ARG A 1 73 ? -12.239 -4.311 22.815 1.00 98.38 73 ARG A O 1
ATOM 597 N N . PHE A 1 74 ? -10.853 -3.122 21.502 1.00 97.75 74 PHE A N 1
ATOM 598 C CA . PHE A 1 74 ? -11.737 -1.964 21.368 1.00 97.75 74 PHE A CA 1
ATOM 599 C C . PHE A 1 74 ? -13.111 -2.348 20.798 1.00 97.75 74 PHE A C 1
ATOM 601 O O . PHE A 1 74 ? -14.139 -1.967 21.346 1.00 97.75 74 PHE A O 1
ATOM 608 N N . ALA A 1 75 ? -13.145 -3.174 19.748 1.00 97.38 75 ALA A N 1
ATOM 609 C CA . ALA A 1 75 ? -14.400 -3.678 19.194 1.00 97.38 75 ALA A CA 1
ATOM 610 C C . ALA A 1 75 ? -15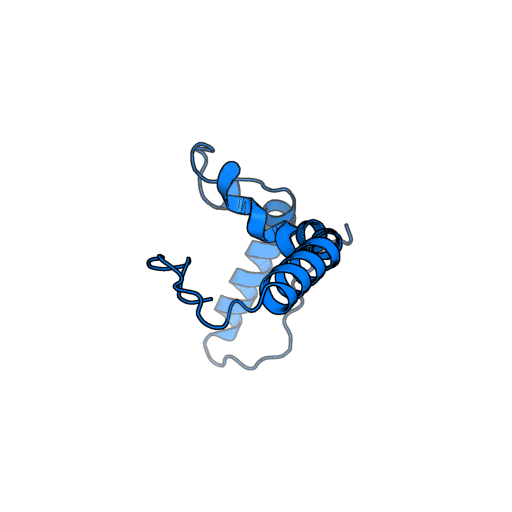.217 -4.487 20.222 1.00 97.38 75 ALA A C 1
ATOM 612 O O . ALA A 1 75 ? -16.443 -4.401 20.240 1.00 97.38 75 ALA A O 1
ATOM 613 N N . SER A 1 76 ? -14.542 -5.244 21.094 1.00 97.81 76 SER A N 1
ATOM 614 C CA . SER A 1 76 ? -15.194 -6.025 22.152 1.00 97.81 76 SER A CA 1
ATOM 615 C C . SER A 1 76 ? -15.759 -5.136 23.261 1.00 97.81 76 SER A C 1
ATOM 617 O O . SER A 1 76 ? -16.853 -5.403 23.744 1.00 97.81 76 SER A O 1
ATOM 619 N N . GLU A 1 77 ? -15.043 -4.075 23.641 1.00 98.25 77 GLU A N 1
ATOM 620 C CA . GLU A 1 77 ? -15.496 -3.073 24.620 1.00 98.25 77 GLU A CA 1
ATOM 621 C C . GLU A 1 77 ? -16.740 -2.334 24.108 1.00 98.25 77 GLU A C 1
ATOM 623 O O . GLU A 1 77 ? -17.766 -2.318 24.779 1.00 98.25 77 GLU A O 1
ATOM 628 N N . VAL A 1 78 ? -16.698 -1.842 22.866 1.00 9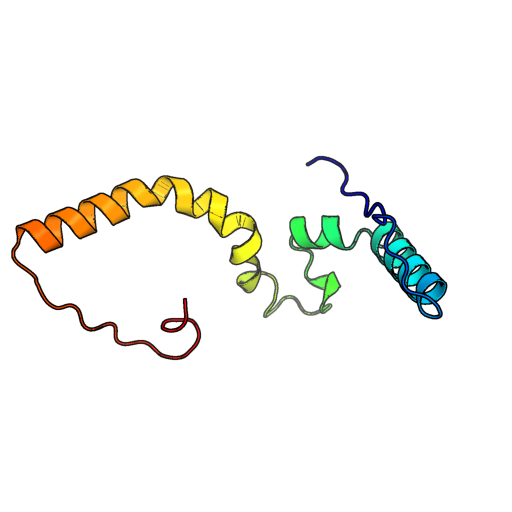8.00 78 VAL A N 1
ATOM 629 C CA . VAL A 1 78 ? -17.840 -1.187 22.203 1.00 98.00 78 VAL A CA 1
ATOM 630 C C . VAL A 1 78 ? -19.073 -2.098 22.169 1.00 98.00 78 VAL A C 1
ATOM 632 O O . VAL A 1 78 ? -20.188 -1.651 22.436 1.00 98.00 78 VAL A O 1
ATOM 635 N N . ALA A 1 79 ? -18.887 -3.386 21.865 1.00 96.88 79 ALA A N 1
ATOM 636 C CA . ALA A 1 79 ? -19.979 -4.356 21.877 1.00 96.88 79 ALA A CA 1
ATOM 637 C C . ALA A 1 79 ? -20.513 -4.627 23.297 1.00 96.88 79 ALA A C 1
ATOM 639 O O . ALA A 1 79 ? -21.725 -4.756 23.478 1.00 96.88 79 ALA A O 1
ATOM 640 N N . ALA A 1 80 ? -19.633 -4.696 24.303 1.00 98.12 80 ALA A N 1
ATOM 641 C CA . ALA A 1 80 ? -20.008 -4.886 25.706 1.00 98.12 80 ALA A CA 1
ATOM 642 C C . ALA A 1 80 ? -20.799 -3.694 26.274 1.00 98.12 80 ALA A C 1
ATOM 644 O O . ALA A 1 80 ? -21.695 -3.898 27.092 1.00 98.12 80 ALA A O 1
ATOM 645 N N . ASP A 1 81 ? -20.546 -2.485 25.769 1.00 98.12 81 ASP A N 1
ATOM 646 C CA . ASP A 1 81 ? -21.307 -1.270 26.087 1.00 98.12 81 ASP A CA 1
ATOM 647 C C . ASP A 1 81 ? -22.709 -1.244 25.439 1.00 98.12 81 ASP A C 1
ATOM 649 O O . ASP A 1 81 ? -23.473 -0.292 25.611 1.00 98.12 81 ASP A O 1
ATOM 653 N N . GLY A 1 82 ? -23.084 -2.294 24.700 1.00 98.19 82 GLY A N 1
ATOM 654 C CA . GLY A 1 82 ? -24.411 -2.448 24.105 1.00 98.19 82 GLY A CA 1
ATOM 655 C C . GLY A 1 82 ? -24.611 -1.676 22.799 1.00 98.19 82 GLY A C 1
ATOM 656 O O . GLY A 1 82 ? -25.749 -1.515 22.358 1.00 98.19 82 GLY A O 1
ATOM 657 N N . ILE A 1 83 ? -23.538 -1.205 22.155 1.00 98.06 83 ILE A N 1
ATOM 658 C CA . ILE A 1 83 ? -23.618 -0.518 20.861 1.00 98.06 83 ILE A CA 1
ATOM 659 C C . ILE A 1 83 ? -23.925 -1.544 19.761 1.00 98.06 83 ILE A C 1
ATOM 661 O O . ILE A 1 83 ? -23.123 -2.428 19.471 1.00 98.06 83 ILE A O 1
ATOM 665 N N . GLN A 1 84 ? -25.096 -1.413 19.131 1.00 96.38 84 GLN A N 1
ATOM 666 C CA . GLN A 1 84 ? -25.588 -2.358 18.113 1.00 96.38 84 GLN A CA 1
ATOM 667 C C . GLN A 1 84 ? -25.502 -1.833 16.676 1.00 96.38 84 GLN A C 1
ATOM 669 O O . GLN A 1 84 ? -25.531 -2.614 15.726 1.00 96.38 84 GLN A O 1
ATOM 674 N N . HIS A 1 85 ? -25.402 -0.515 16.502 1.00 96.94 85 HIS A N 1
ATOM 675 C CA . HIS A 1 85 ? -25.366 0.128 15.194 1.00 96.94 85 HIS A CA 1
ATOM 676 C C . HIS A 1 85 ? -24.173 1.072 15.108 1.00 96.94 85 HIS A C 1
ATOM 678 O O . HIS A 1 85 ? -23.981 1.924 15.973 1.00 96.94 85 HIS A O 1
ATOM 684 N N . VAL A 1 86 ? -23.394 0.930 14.038 1.00 94.62 86 VAL A N 1
ATOM 685 C CA . VAL A 1 86 ? -22.246 1.784 13.731 1.00 94.62 86 VAL A CA 1
ATOM 686 C C . VAL A 1 86 ? -22.449 2.356 12.336 1.00 94.62 86 VAL A C 1
ATOM 688 O O . VAL A 1 86 ? -22.734 1.618 11.395 1.00 94.62 86 VAL A O 1
ATOM 691 N N . VAL A 1 87 ? -22.303 3.673 12.201 1.00 95.69 87 VAL A N 1
ATOM 692 C CA . VAL A 1 87 ? -22.359 4.361 10.908 1.00 95.69 87 VAL A CA 1
ATOM 693 C C . VAL A 1 87 ? -20.940 4.759 10.522 1.00 95.69 87 VAL A C 1
ATOM 695 O O . VAL A 1 87 ? -20.344 5.632 11.151 1.00 95.69 87 VAL A O 1
ATOM 698 N N . LEU A 1 88 ? -20.397 4.116 9.487 1.00 94.62 88 LEU A N 1
ATOM 699 C CA . LEU A 1 88 ? -19.108 4.486 8.910 1.00 94.62 88 LEU A CA 1
ATOM 700 C C . LEU A 1 88 ? -19.303 5.660 7.945 1.00 94.62 88 LEU A C 1
ATOM 702 O O . LEU A 1 88 ? -19.865 5.501 6.862 1.00 94.62 88 LEU A O 1
ATOM 706 N N . LEU A 1 89 ? -18.833 6.842 8.337 1.00 96.12 89 LEU A N 1
ATOM 707 C CA . LEU A 1 89 ? -18.841 8.028 7.484 1.00 96.12 89 LEU A CA 1
ATOM 708 C C . LEU A 1 89 ? -17.536 8.083 6.684 1.00 96.12 89 LEU A C 1
ATOM 710 O O . LEU A 1 89 ? -16.521 8.574 7.173 1.00 96.12 89 LEU A O 1
ATOM 714 N N . GLY A 1 90 ? -17.566 7.559 5.458 1.00 92.56 90 GLY A N 1
ATOM 715 C CA . GLY A 1 90 ? -16.410 7.507 4.562 1.00 92.56 90 GLY A CA 1
ATOM 716 C C . GLY A 1 90 ? -16.798 7.561 3.084 1.00 92.56 90 GLY A C 1
ATOM 717 O O . GLY A 1 90 ? -17.945 7.311 2.715 1.00 92.56 90 GLY A O 1
ATOM 718 N N . MET A 1 91 ? -15.827 7.896 2.233 1.00 95.31 91 MET A N 1
ATOM 719 C CA . MET A 1 91 ? -15.945 7.888 0.768 1.00 95.31 91 MET A CA 1
ATOM 720 C C . MET A 1 91 ? -14.726 7.212 0.120 1.00 95.31 91 MET A C 1
ATOM 722 O O . MET A 1 91 ? -13.611 7.259 0.650 1.00 95.31 91 MET A O 1
ATOM 726 N N . GLY A 1 92 ? -14.917 6.619 -1.062 1.00 95.25 92 GLY A N 1
ATOM 727 C CA . GLY A 1 92 ? -13.836 6.009 -1.843 1.00 95.25 92 GLY A CA 1
ATOM 728 C C . GLY A 1 92 ? -13.135 4.867 -1.099 1.00 95.25 92 GLY A C 1
ATOM 729 O O . GLY A 1 92 ? -13.785 3.991 -0.538 1.00 95.25 92 GLY A O 1
ATOM 730 N N . GLY A 1 93 ? -11.799 4.880 -1.063 1.00 90.44 93 GLY A N 1
ATOM 731 C CA . GLY A 1 93 ? -11.008 3.826 -0.409 1.00 90.44 93 GLY A CA 1
ATOM 732 C C . GLY A 1 93 ? -11.294 3.647 1.089 1.00 90.44 93 GLY A C 1
ATOM 733 O O . GLY A 1 93 ? -11.063 2.571 1.622 1.00 90.44 93 GLY A O 1
ATOM 734 N N . SER A 1 94 ? -11.854 4.663 1.756 1.00 88.19 94 SER A N 1
ATOM 735 C CA . SER A 1 94 ? -12.249 4.573 3.171 1.00 88.19 94 SER A CA 1
ATOM 736 C C . SER A 1 94 ? -13.561 3.810 3.415 1.00 88.19 94 SER A C 1
ATOM 738 O O . SER A 1 94 ? -13.921 3.600 4.570 1.00 88.19 94 SER A O 1
ATOM 740 N N . SER A 1 95 ? -14.272 3.392 2.357 1.00 90.19 95 SER A N 1
ATOM 741 C CA . SER A 1 95 ? -15.542 2.654 2.452 1.00 90.19 95 SER A CA 1
ATOM 742 C C . SER A 1 95 ? -15.661 1.422 1.541 1.00 90.19 95 SER A C 1
ATOM 744 O O . SER A 1 95 ? -16.640 0.692 1.659 1.00 90.19 95 SER A O 1
ATOM 746 N N . LEU A 1 96 ? -14.701 1.186 0.638 1.00 89.50 96 LEU A N 1
ATOM 747 C CA . LEU A 1 96 ? -14.720 0.068 -0.324 1.00 89.50 96 LEU A CA 1
ATOM 748 C C . LEU A 1 96 ? -13.924 -1.173 0.117 1.00 89.50 96 LEU A C 1
ATOM 750 O O . LEU A 1 96 ? -13.955 -2.177 -0.594 1.00 89.50 96 LEU A O 1
ATOM 754 N N . GLY A 1 97 ? -13.162 -1.063 1.209 1.00 72.38 97 GLY A N 1
ATOM 755 C CA . GLY A 1 97 ? -12.243 -2.098 1.697 1.00 72.38 97 GLY A CA 1
ATOM 756 C C . GLY A 1 97 ? -12.916 -3.272 2.390 1.00 72.38 97 GLY A C 1
ATOM 757 O O . GLY A 1 97 ? -14.009 -3.079 2.966 1.00 72.38 97 GLY A O 1
#